Protein 5AL6 (pdb70)

Sequence (44 aa):
SDLAALVSSLVESVRHHEQQQLRNLCEEMMMILEQQQQQQRAKEEFGEENLYFQQ

Foldseek 3Di:
DVVVVVVVVVVVVVVVVVVVVVVVVVVVVVVVVVVVVVVVVPVD

Radius of gyration: 19.21 Å; Cα contacts (8 Å, |Δi|>4): 15; chains: 1; bounding box: 15×14×62 Å

Solvent-accessible surface area: 4483 Å² total; per-residue (Å²): 123,124,124,64,65,94,75,68,107,85,113,48,86,186,104,100,118,93,103,102,136,78,99,60,64,123,93,103,79,120,112,93,144,66,129,80,128,37,60,72,121,175,154,176

GO terms:
  GO:0005813 centrosome (C, IDA)
  GO:0005814 centriole (C, IDA)
  GO:0010457 centriole-centriole cohesion (P, IDA)
  GO:0007099 centriole replication (P, IDA)
  GO:0034454 microtubule anchoring at centrosome (P, IMP)
  GO:0055059 asymmetric neuroblast division (P, IMP)
  GO:0098534 centriole assembly (P, IMP)
  GO:0007099 centriole replication (P, IMP)
  GO:0000132 establishment of mitotic spindle orientation (P, IMP)
  GO:0036064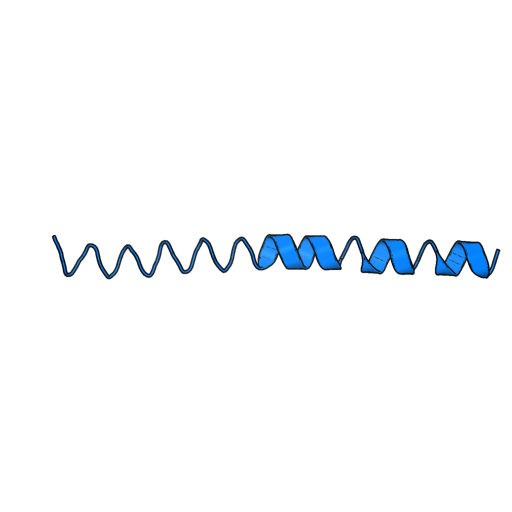 ciliary basal body (C, IDA)
  GO:0032053 ciliary basal body organization (P, IGI)
  GO:0032053 ciliary basal body organization (P, IMP)

Structure (mmCIF, N/CA/C/O backbone):
data_5AL6
#
_entry.id   5AL6
#
_cell.length_a   33.270
_cell.length_b   33.270
_cell.length_c   74.280
_cell.angle_alpha   90.00
_cell.angle_beta   90.00
_cell.angle_gamma   90.00
#
_symmetry.space_group_name_H-M   'I 4'
#
loop_
_entity.id
_entity.type
_entity.pdbx_description
1 polymer 'ANASTRAL SPINDLE 2'
2 non-polymer 'SODIUM ION'
3 water water
#
loop_
_atom_site.group_PDB
_atom_site.id
_atom_site.type_symbol
_atom_site.label_atom_id
_atom_site.label_alt_id
_atom_site.label_comp_id
_atom_site.label_asym_id
_atom_site.label_entity_id
_atom_site.label_seq_id
_atom_site.pdbx_PDB_ins_code
_atom_site.Cartn_x
_atom_site.Cartn_y
_atom_site.Cartn_z
_atom_site.occupancy
_atom_site.B_iso_or_equiv
_atom_site.auth_seq_id
_atom_site.auth_comp_id
_atom_site.auth_asym_id
_atom_site.auth_atom_id
_atom_site.pdbx_PDB_model_num
ATOM 1 N N . SER A 1 6 ? 14.891 7.684 -34.774 1.00 47.26 195 SER A N 1
ATOM 2 C CA . SER A 1 6 ? 15.941 6.603 -34.494 1.00 51.84 195 SER A CA 1
ATOM 3 C C . SER A 1 6 ? 16.936 7.205 -33.503 1.00 40.09 195 SER A C 1
ATOM 4 O O . SER A 1 6 ? 16.869 6.926 -32.285 1.00 26.20 195 SER A O 1
ATOM 14 N N . ASP A 1 7 ? 17.811 8.111 -33.927 1.00 40.16 196 ASP A N 1
ATOM 15 C CA . ASP A 1 7 ? 18.583 8.932 -32.917 1.00 35.81 196 ASP A CA 1
ATOM 16 C C . ASP A 1 7 ? 17.650 9.788 -31.982 1.00 20.98 196 ASP A C 1
ATOM 17 O O . ASP A 1 7 ? 17.933 9.939 -30.695 1.00 14.48 196 ASP A O 1
ATOM 26 N N . LEU A 1 8 ? 16.602 10.329 -32.689 1.00 20.76 197 LEU A N 1
ATOM 27 C CA . LEU A 1 8 ? 15.493 11.157 -31.925 1.00 13.20 197 LEU A CA 1
ATOM 28 C C . LEU A 1 8 ? 14.803 10.215 -30.956 1.00 9.44 197 LEU A C 1
ATOM 29 O O . LEU A 1 8 ? 14.741 10.509 -29.765 1.00 8.27 197 LEU A O 1
ATOM 45 N N . ALA A 1 9 ? 14.368 9.047 -31.421 1.00 9.61 198 ALA A N 1
ATOM 46 C CA . ALA A 1 9 ? 13.732 8.110 -30.516 1.00 10.23 198 ALA A CA 1
ATOM 47 C C . ALA A 1 9 ? 14.610 7.715 -29.323 1.00 9.13 198 ALA A C 1
ATOM 48 O O . ALA A 1 9 ? 14.132 7.627 -28.197 1.00 9.02 198 ALA A O 1
ATOM 55 N N . ALA A 1 10 ? 15.887 7.483 -29.565 1.00 9.17 199 ALA A N 1
ATOM 56 C CA . ALA A 1 10 ? 16.777 7.087 -28.471 1.00 9.39 199 ALA A CA 1
ATOM 57 C C . ALA A 1 10 ? 16.917 8.240 -27.451 1.00 7.69 199 ALA A C 1
ATOM 58 O O . ALA A 1 10 ? 17.000 8.013 -26.239 1.00 8.16 199 ALA A O 1
ATOM 65 N N . LEU A 1 11 ? 16.974 9.476 -27.941 1.00 7.36 200 LEU A N 1
ATOM 66 C CA . LEU A 1 11 ? 17.046 10.626 -27.048 1.00 6.63 200 LEU A CA 1
ATOM 67 C C . LEU A 1 11 ? 15.754 10.788 -26.231 1.00 5.98 200 LEU A C 1
ATOM 68 O O . LEU A 1 11 ? 15.802 11.085 -25.036 1.00 6.22 200 LEU A O 1
ATOM 84 N N . VAL A 1 12 ? 14.600 10.593 -26.876 1.00 6.08 201 VAL A N 1
ATOM 85 C CA . VAL A 1 12 ? 13.352 10.653 -26.131 1.00 5.92 201 VAL A CA 1
ATOM 86 C C . VAL A 1 12 ? 13.343 9.612 -24.994 1.00 5.75 201 VAL A C 1
ATOM 87 O O . VAL A 1 12 ? 12.969 9.908 -23.865 1.00 5.83 201 VAL A O 1
ATOM 100 N N . SER A 1 13 ? 13.768 8.383 -25.314 1.00 6.05 202 SER A N 1
ATOM 101 C CA A SER A 1 13 ? 13.832 7.362 -24.272 0.67 6.09 202 SER A CA 1
ATOM 102 C CA B SER A 1 13 ? 13.840 7.357 -24.281 0.33 6.26 202 SER A CA 1
ATOM 103 C C . SER A 1 13 ? 14.754 7.769 -23.119 1.00 5.82 202 SER A C 1
ATOM 104 O O . SER A 1 13 ? 14.413 7.571 -21.943 1.00 6.20 202 SER A O 1
ATOM 118 N N . LEU A 1 14 ? 15.914 8.335 -23.445 1.00 5.66 203 LEU A N 1
ATOM 119 C CA . LEU A 1 14 ? 16.838 8.796 -22.419 1.00 5.48 203 LEU A CA 1
ATOM 120 C C . LEU A 1 14 ? 16.190 9.867 -21.523 1.00 5.07 203 LEU A C 1
ATOM 121 O O . LEU A 1 14 ? 16.301 9.824 -20.301 1.00 5.47 203 LEU A O 1
ATOM 137 N N . VAL A 1 15 ? 15.519 10.850 -22.145 1.00 4.96 204 VAL A N 1
ATOM 138 C CA . VAL A 1 15 ? 14.869 11.876 -21.334 1.00 4.78 204 VAL A CA 1
ATOM 139 C C . VAL A 1 15 ? 13.756 11.271 -20.460 1.00 4.71 204 VAL A C 1
ATOM 140 O O . VAL A 1 15 ? 13.586 11.676 -19.303 1.00 4.98 204 VAL A O 1
ATOM 153 N N . GLU A 1 16 ? 13.013 10.291 -20.988 1.00 4.94 205 GLU A N 1
ATOM 154 C CA . GLU A 1 16 ? 12.031 9.613 -20.151 1.00 5.13 205 GLU A CA 1
ATOM 155 C C . GLU A 1 16 ? 12.697 8.917 -18.944 1.00 5.30 205 GLU A C 1
ATOM 156 O O . GLU A 1 16 ? 12.120 8.915 -17.847 1.00 5.51 205 GLU A O 1
ATOM 168 N N . SER A 1 17 ? 13.878 8.334 -19.141 1.00 5.47 206 SER A N 1
ATOM 169 C CA . SER A 1 17 ? 14.600 7.745 -18.007 1.00 5.81 206 SER A CA 1
ATOM 170 C C . SER A 1 17 ? 14.981 8.811 -16.969 1.00 5.22 206 SER A C 1
ATOM 171 O O . SER A 1 17 ? 14.842 8.588 -15.760 1.00 5.75 206 SER A O 1
ATOM 179 N N . VAL A 1 18 ? 15.463 9.959 -17.448 1.00 5.16 207 VAL A N 1
ATOM 180 C CA . VAL A 1 18 ? 15.763 11.066 -16.534 1.00 5.00 207 VAL A CA 1
ATOM 181 C C . VAL A 1 18 ? 14.502 11.457 -15.740 1.00 4.67 207 VAL A C 1
ATOM 182 O O . VAL A 1 18 ? 14.561 11.694 -14.524 1.00 4.89 207 VAL A O 1
ATOM 195 N N . ARG A 1 19 ? 13.360 11.545 -16.438 1.00 4.67 208 ARG A N 1
ATOM 196 C CA . ARG A 1 19 ? 12.120 11.943 -15.778 1.00 4.62 208 ARG A CA 1
ATOM 197 C C . ARG A 1 19 ? 11.708 10.936 -14.687 1.00 4.56 208 ARG A C 1
ATOM 198 O O . ARG A 1 19 ? 11.290 11.323 -13.587 1.00 4.75 208 ARG A O 1
ATOM 219 N N . HIS A 1 20 ? 11.807 9.635 -15.016 1.00 4.82 209 HIS A N 1
ATOM 220 C CA A HIS A 1 20 ? 11.491 8.568 -14.068 0.58 5.48 209 HIS A CA 1
ATOM 221 C CA B HIS A 1 20 ? 11.488 8.562 -14.068 0.42 4.77 209 HIS A CA 1
ATOM 222 C C . HIS A 1 20 ? 12.421 8.630 -12.847 1.00 4.82 209 HIS A C 1
ATOM 223 O O . HIS A 1 20 ? 11.959 8.575 -11.697 1.00 5.26 209 HIS A O 1
ATOM 251 N N . GLU A 1 21 ? 13.723 8.740 -13.089 1.00 4.83 210 GLU A N 1
ATOM 252 C CA . GLU A 1 21 ? 14.683 8.810 -11.991 1.00 4.74 210 GLU A CA 1
ATOM 253 C C . GLU A 1 21 ? 14.435 10.048 -11.127 1.0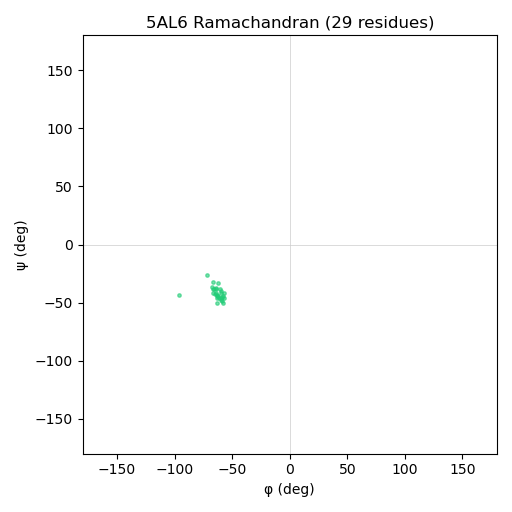0 4.63 210 GLU A C 1
ATOM 254 O O . GLU A 1 21 ? 14.627 10.017 -9.904 1.00 5.07 210 GLU A O 1
ATOM 266 N N . GLN A 1 22 ? 13.978 11.141 -11.747 1.00 4.49 211 GLN A N 1
ATOM 267 C CA . GLN A 1 22 ? 13.665 12.342 -10.973 1.00 4.41 211 GLN A CA 1
ATOM 268 C C . GLN A 1 22 ? 12.469 12.097 -10.051 1.00 4.45 211 GLN A C 1
ATOM 269 O O . GLN A 1 22 ? 12.451 12.595 -8.919 1.00 4.92 211 GLN A O 1
ATOM 283 N N . GLN A 1 23 ? 11.459 11.347 -10.523 1.00 4.76 212 GLN A N 1
ATOM 284 C CA . GLN A 1 23 ? 10.331 11.020 -9.651 1.00 4.85 212 GLN A CA 1
ATOM 285 C C . GLN A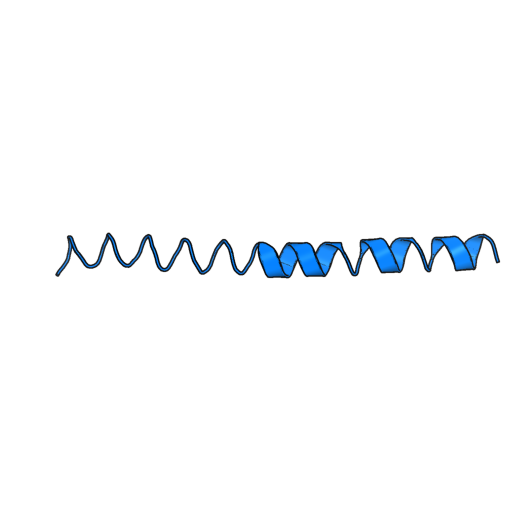 1 23 ? 10.752 10.089 -8.508 1.00 4.97 212 GLN A C 1
ATOM 286 O O . GLN A 1 23 ? 10.225 10.230 -7.389 1.00 5.42 212 GLN A O 1
ATOM 300 N N . GLN A 1 24 ? 11.663 9.160 -8.765 1.00 5.17 213 GLN A N 1
ATOM 301 C CA . GLN A 1 24 ? 12.169 8.348 -7.661 1.00 5.55 213 GLN A CA 1
ATOM 302 C C . GLN A 1 24 ? 12.825 9.255 -6.593 1.00 5.35 213 GLN A C 1
ATOM 303 O O . GLN A 1 24 ? 12.655 9.061 -5.380 1.00 5.99 213 GLN A O 1
ATOM 317 N N . LEU A 1 25 ? 13.578 10.251 -7.063 1.00 5.12 214 LEU A N 1
ATOM 318 C CA . LEU A 1 25 ? 14.201 11.219 -6.162 1.00 5.12 214 LEU A CA 1
ATOM 319 C C . LEU A 1 25 ? 13.138 12.051 -5.421 1.00 5.04 214 LEU A C 1
ATOM 320 O O . LEU A 1 25 ? 13.270 12.293 -4.218 1.00 5.48 214 LEU A O 1
ATOM 336 N N . ARG A 1 26 ? 12.089 12.487 -6.130 1.00 5.02 215 ARG A N 1
ATOM 337 C CA . ARG A 1 26 ? 10.990 13.195 -5.486 1.00 5.18 215 ARG A CA 1
ATOM 338 C C . ARG A 1 26 ? 10.366 12.348 -4.371 1.00 5.31 215 ARG A C 1
ATOM 339 O O . ARG A 1 26 ? 10.111 12.866 -3.272 1.00 5.72 215 ARG A O 1
ATOM 360 N N . AS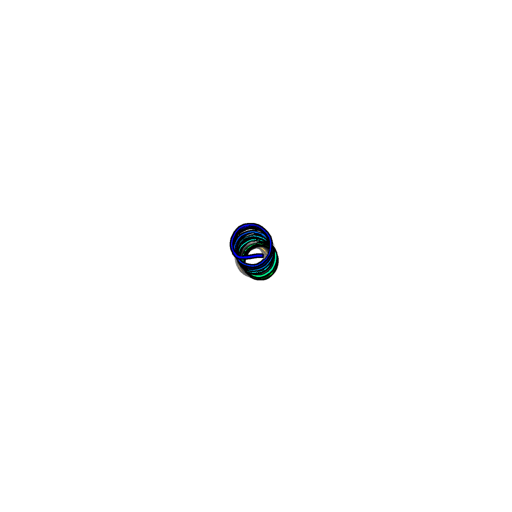N A 1 27 ? 10.112 11.067 -4.656 1.00 5.48 216 ASN A N 1
ATOM 361 C CA . ASN A 1 27 ? 9.494 10.221 -3.642 1.00 5.91 216 ASN A CA 1
ATOM 362 C C . ASN A 1 27 ? 10.419 10.067 -2.421 1.00 5.75 216 ASN A C 1
ATOM 363 O O . ASN A 1 27 ? 9.942 10.075 -1.276 1.00 6.47 216 ASN A O 1
ATOM 374 N N . LEU A 1 28 ? 11.725 9.955 -2.655 1.00 5.58 217 LEU A N 1
ATOM 375 C CA . LEU A 1 28 ? 12.691 9.911 -1.561 1.00 5.48 217 LEU A CA 1
ATOM 376 C C . LEU A 1 28 ? 12.631 11.205 -0.735 1.00 5.20 217 LEU A C 1
ATOM 377 O O . LEU A 1 28 ? 12.631 11.167 0.501 1.00 5.72 217 LEU A O 1
ATOM 393 N N . CYS A 1 29 ? 12.597 12.356 -1.408 1.00 5.11 218 CYS A N 1
ATOM 394 C CA . CYS A 1 29 ? 12.572 13.622 -0.683 1.00 4.92 218 CYS A CA 1
ATOM 395 C C . CYS A 1 29 ? 11.250 13.802 0.100 1.00 5.01 218 CYS A C 1
ATOM 396 O O . CYS A 1 29 ? 11.272 14.409 1.175 1.00 5.23 218 CYS A O 1
ATOM 404 N N . GLU A 1 30 ? 10.137 13.278 -0.417 1.00 5.35 219 GLU A N 1
ATOM 405 C CA A GLU A 1 30 ? 8.913 13.300 0.372 0.60 5.70 219 GLU A CA 1
ATOM 406 C CA B GLU A 1 30 ? 8.918 13.304 0.374 0.40 5.69 219 GLU A CA 1
ATOM 407 C C . GLU A 1 30 ? 9.092 12.463 1.666 1.00 5.89 219 GLU A C 1
ATOM 408 O O . GL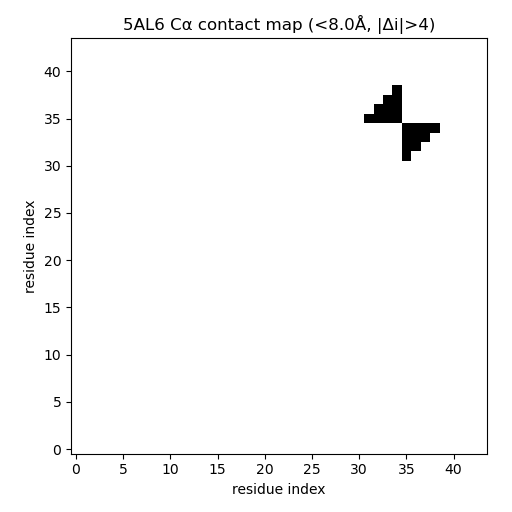U A 1 30 ? 8.622 12.872 2.737 1.00 6.52 219 GLU A O 1
ATOM 430 N N . MET A 1 31 ? 9.760 11.319 1.560 1.00 6.04 220 MET A N 1
ATOM 431 C CA A MET A 1 31 ? 10.048 10.517 2.747 0.37 6.39 220 MET A CA 1
ATOM 432 C CA B MET A 1 31 ? 10.049 10.516 2.748 0.34 6.52 220 MET A CA 1
ATOM 433 C CA C MET A 1 31 ? 10.069 10.510 2.736 0.29 6.56 220 MET A CA 1
ATOM 434 C C . MET A 1 31 ? 10.956 11.276 3.721 1.00 5.82 220 MET A C 1
ATOM 435 O O . MET A 1 31 ? 10.773 11.178 4.949 1.00 6.68 220 MET A O 1
ATOM 473 N N . ILE A 1 32 ? 11.944 12.008 3.206 1.00 5.38 221 ILE A N 1
ATOM 474 C CA . ILE A 1 32 ? 12.796 12.826 4.074 1.00 5.30 221 ILE A CA 1
ATOM 475 C C . ILE A 1 32 ? 11.948 13.847 4.847 1.00 5.27 221 ILE A C 1
ATOM 476 O O . ILE A 1 32 ? 12.100 13.997 6.065 1.00 5.87 221 ILE A O 1
ATOM 492 N N . LEU A 1 33 ? 11.070 14.559 4.136 1.00 5.15 222 LEU A N 1
ATOM 493 C CA . LEU A 1 33 ? 10.231 15.564 4.792 1.00 5.41 222 LEU A CA 1
ATOM 494 C C . LEU A 1 33 ? 9.370 14.915 5.886 1.00 5.82 222 LEU A C 1
ATOM 495 O O . LEU A 1 33 ? 9.256 15.438 7.002 1.00 6.88 222 LEU A O 1
ATOM 511 N N . GLU A 1 34 ? 8.725 13.793 5.547 1.00 6.01 223 GLU A N 1
ATOM 512 C CA . GLU A 1 34 ? 7.820 13.148 6.490 1.00 6.57 223 GLU A CA 1
ATOM 513 C C . GLU A 1 34 ? 8.549 12.653 7.739 1.00 6.19 223 GLU A C 1
ATOM 514 O O . GLU A 1 34 ? 8.061 12.817 8.873 1.00 7.01 223 GLU A O 1
ATOM 526 N N . GLN A 1 35 ? 9.712 12.026 7.540 1.00 6.26 224 GLN A N 1
ATOM 527 C CA A GLN A 1 35 ? 10.481 11.529 8.672 0.55 6.31 224 GLN A CA 1
ATOM 528 C CA B GLN A 1 35 ? 10.460 11.504 8.667 0.45 6.51 224 GLN A CA 1
ATOM 529 C C A GLN A 1 35 ? 10.982 12.680 9.551 0.55 6.37 224 GLN A C 1
ATOM 530 C C B GLN A 1 35 ? 10.949 12.636 9.567 0.45 6.68 224 GLN A C 1
ATOM 531 O O A GLN A 1 35 ? 10.914 12.592 10.786 0.55 6.85 224 GLN A O 1
ATOM 532 O O B GLN A 1 35 ? 10.967 12.523 10.797 0.45 6.89 224 GLN A O 1
ATOM 558 N N A GLN A 1 36 ? 11.487 13.747 8.940 0.56 7.31 225 GLN A N 1
ATOM 559 N N B GLN A 1 36 ? 11.365 13.717 8.922 0.44 7.80 225 GLN A N 1
ATOM 560 C CA A GLN A 1 36 ? 11.946 14.848 9.784 0.56 9.05 225 GLN A CA 1
ATOM 561 C CA B GLN A 1 36 ? 11.795 14.930 9.616 0.44 9.88 225 GLN A CA 1
ATOM 562 C C A GLN A 1 36 ? 10.782 15.491 10.526 0.56 8.40 225 GLN A C 1
ATOM 563 C C B GLN A 1 36 ? 10.643 15.501 10.464 0.44 8.39 225 GLN A C 1
ATOM 564 O O A GLN A 1 36 ? 10.991 15.939 11.656 0.56 9.16 225 GLN A O 1
ATOM 565 O O B GLN A 1 36 ? 10.854 15.880 11.621 0.44 9.34 225 GLN A O 1
ATOM 592 N N A GLN A 1 37 ? 9.606 15.548 9.923 0.56 7.86 226 GLN A N 1
ATOM 593 N N B GLN A 1 37 ? 9.464 15.586 9.849 0.44 8.28 226 GLN A N 1
ATOM 594 C CA A GLN A 1 37 ? 8.464 16.103 10.618 0.56 7.86 226 GLN A CA 1
ATOM 595 C CA B GLN A 1 37 ? 8.271 16.084 10.521 0.44 9.02 226 GLN A CA 1
ATOM 596 C C A GLN A 1 37 ? 8.111 15.251 11.851 0.56 6.50 226 GLN A C 1
ATOM 597 C C B GLN A 1 37 ? 8.036 15.256 11.798 0.44 7.29 226 GLN A C 1
ATOM 598 O O A GLN A 1 37 ? 7.785 15.772 12.917 0.56 7.13 226 GLN A O 1
ATOM 599 O O B GLN A 1 37 ? 7.750 15.817 12.856 0.44 7.70 226 GLN A O 1
ATOM 626 N N . ARG A 1 38 ? 8.143 13.911 11.685 1.00 6.04 227 ARG A N 1
ATOM 627 C CA . ARG A 1 38 ? 7.886 13.045 12.831 1.00 5.77 227 ARG A CA 1
ATOM 628 C C . ARG A 1 38 ? 8.932 13.279 13.932 1.00 5.39 227 ARG A C 1
ATOM 629 O O . ARG A 1 38 ? 8.583 13.308 15.121 1.00 5.83 227 ARG A O 1
ATOM 650 N N . ALA A 1 39 ? 10.207 13.416 13.570 1.00 5.69 228 ALA A N 1
ATOM 651 C CA . ALA A 1 39 ? 11.241 13.652 14.583 1.00 5.84 228 ALA A CA 1
ATOM 652 C C . ALA A 1 39 ? 10.997 15.004 15.286 1.00 5.37 228 ALA A C 1
ATOM 653 O O . ALA A 1 39 ? 11.159 15.124 16.518 1.00 6.05 228 ALA A O 1
ATOM 660 N N . LYS A 1 40 ? 10.638 16.016 14.507 1.00 5.73 229 LYS A N 1
ATOM 661 C CA . LYS A 1 40 ? 10.395 17.344 15.059 1.00 5.68 229 LYS A CA 1
ATOM 662 C C . LYS A 1 40 ? 9.197 17.297 16.028 1.00 5.58 229 LYS A C 1
ATOM 663 O O . LYS A 1 40 ? 9.265 17.849 17.14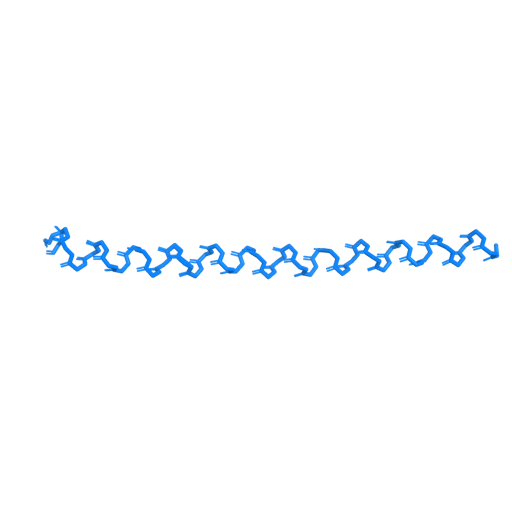1 1.00 6.36 229 LYS A O 1
ATOM 682 N N . GLU A 1 41 ? 8.116 16.650 15.61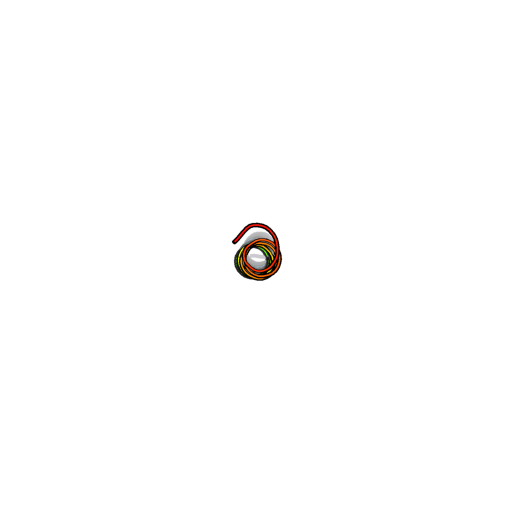8 1.00 5.90 991 GLU A N 1
ATOM 683 C CA A GLU A 1 41 ? 6.930 16.520 16.471 0.49 6.08 991 GLU A CA 1
ATOM 684 C CA B GLU A 1 41 ? 6.940 16.534 16.465 0.51 6.31 991 GLU A CA 1
ATOM 685 C C . GLU A 1 41 ? 7.237 15.730 17.739 1.00 6.04 991 GLU A C 1
ATOM 686 O O . GLU A 1 41 ? 6.689 16.044 18.798 1.00 7.05 991 GLU A O 1
ATOM 708 N N . PHE A 1 42 ? 8.067 14.706 17.648 1.00 5.87 992 PHE A N 1
ATOM 709 C CA . PHE A 1 42 ? 8.483 13.954 18.843 1.00 5.99 992 PHE A CA 1
ATOM 710 C C . PHE A 1 42 ? 9.142 14.888 19.864 1.00 5.89 992 PHE A C 1
ATOM 711 O O . PHE A 1 42 ? 8.790 14.891 21.047 1.00 6.41 992 PHE A O 1
ATOM 728 N N . GLY A 1 43 ? 10.120 15.687 19.406 1.00 6.23 993 GLY A N 1
ATOM 729 C CA . GLY A 1 43 ? 10.788 16.598 20.329 1.00 7.19 993 GLY A CA 1
ATOM 730 C C . GLY A 1 43 ? 9.815 17.596 20.956 1.00 7.03 993 GLY A C 1
ATOM 731 O O . GLY A 1 43 ? 9.900 17.922 22.146 1.00 8.08 993 GLY A O 1
ATOM 735 N N A GLU A 1 44 ? 8.914 18.098 20.143 0.57 6.61 994 GLU A N 1
ATOM 736 N N B GLU A 1 44 ? 8.903 18.110 20.135 0.43 7.87 994 GLU A N 1
ATOM 737 C CA A GLU A 1 44 ? 7.907 19.015 20.626 0.57 6.93 994 GLU A CA 1
ATOM 738 C CA B GLU A 1 44 ? 7.862 19.011 20.639 0.43 9.09 994 GLU A CA 1
ATOM 739 C C A GLU A 1 44 ? 6.953 18.338 21.643 0.57 7.92 994 GLU A C 1
ATOM 740 C C B GLU A 1 44 ? 7.023 18.311 21.694 0.43 8.33 994 GLU A C 1
ATOM 741 O O A GLU A 1 44 ? 6.555 18.962 22.622 0.57 9.43 994 GLU A O 1
ATOM 742 O O B GLU A 1 44 ? 6.774 18.890 22.748 0.43 8.65 994 GLU A O 1
ATOM 765 N N . ASN A 1 45 ? 6.599 17.081 21.405 1.00 8.03 995 ASN A N 1
ATOM 766 C CA . ASN A 1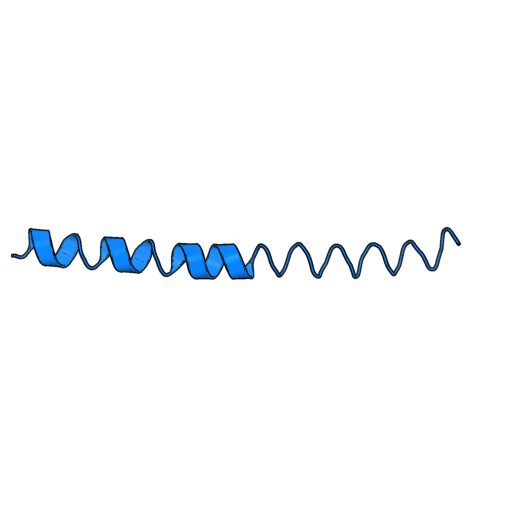 45 ? 5.756 16.344 22.347 1.00 9.95 995 ASN A CA 1
ATOM 767 C C . ASN A 1 45 ? 6.433 16.178 23.692 1.00 9.33 995 ASN A C 1
ATOM 768 O O . ASN A 1 45 ? 5.746 16.179 24.728 1.00 13.16 995 ASN A O 1
ATOM 779 N N . LEU A 1 46 ? 7.741 16.042 23.723 1.00 7.82 996 LEU A N 1
ATOM 780 C CA . LEU A 1 46 ? 8.451 15.893 24.977 1.00 8.26 996 LEU A CA 1
ATOM 781 C C . LEU A 1 46 ? 8.490 17.201 25.787 1.00 8.72 996 LEU A C 1
ATOM 782 O O . LEU A 1 46 ? 8.558 17.160 27.000 1.00 12.62 996 LEU A O 1
ATOM 798 N N . TYR A 1 47 ? 8.395 18.341 25.121 1.00 7.44 997 TYR A N 1
ATOM 799 C CA . TYR A 1 47 ? 8.507 19.651 25.746 1.00 7.08 997 TYR A CA 1
ATOM 800 C C . TYR A 1 47 ? 7.161 20.287 26.100 1.00 6.64 997 TYR A C 1
ATOM 801 O O . TYR A 1 47 ? 7.015 20.874 27.173 1.00 8.03 997 TYR A O 1
ATOM 819 N N . PHE A 1 48 ? 6.202 20.202 25.182 1.00 6.87 998 PHE A N 1
ATOM 820 C CA . PHE A 1 48 ? 4.918 20.850 25.350 1.00 7.55 998 PHE A CA 1
ATOM 821 C C . PHE A 1 48 ? 3.936 19.961 26.133 1.00 9.71 998 PHE A C 1
ATOM 822 O O A PHE A 1 48 ? 2.935 20.531 26.717 0.48 10.49 998 PHE A O 1
ATOM 823 O O B PHE A 1 48 ? 3.198 19.189 25.489 0.52 12.09 998 PHE A O 1
ATOM 840 N N A GLN A 1 49 ? 4.132 18.667 26.312 0.59 11.40 999 GLN A N 1
ATOM 841 N N B GLN A 1 49 ? 4.177 19.930 27.407 0.41 12.29 999 GLN A N 1
ATOM 842 C CA A GLN A 1 49 ? 3.217 17.727 27.031 0.59 14.45 999 GLN A CA 1
ATOM 843 C CA B GLN A 1 49 ? 3.875 18.688 28.210 0.41 22.65 999 GLN A CA 1
ATOM 844 C C A GLN A 1 49 ? 4.125 17.075 27.993 0.59 21.03 999 GLN A C 1
ATOM 845 C C B GLN A 1 49 ? 2.528 18.509 28.774 0.41 27.81 999 GLN A C 1
ATOM 846 O O A GLN A 1 49 ? 4.596 17.649 28.826 0.59 16.28 999 GLN A O 1
ATOM 847 O O B GLN A 1 49 ? 2.081 17.342 28.902 0.41 43.59 999 GLN A O 1
#

B-factor: mean 10.7, std 9.31, range [4.41, 82.95]

Secondary structure (DSSP, 8-state):
-HHHHHHHHHHHHHHHHHHHHHHHHHHHHHHHHHHHHHHHHHH-

Organism: Drosophila melanogaster (NCBI:txid7227)